Protein AF-A6WAS4-F1 (afdb_monomer_lite)

Radius of gyration: 28.94 Å; chains: 1; bounding box: 46×86×46 Å

Sequence (163 aa):
MPSSDHDAAALLDRARTALEAAGGGDLPPRPWQHRGRPLSDTELVRLAAWVARDADSTDPHLLRSGLHLLDAARAELDQVEAALLFAARAAGMTWPQVAVALGLGSAQAAQQRLNRILTRLDGPGDGDRDEDTDGRASNSAGAGNSDGEARRSSKSRHLETGG

Organism: Kineococcus radiotolerans (strain ATCC BAA-149 / DSM 14245 / SRS30216) (NCBI:txid266940)

pLDDT: mean 78.35, std 20.13, range [36.66, 97.88]

Secondary structure (DSSP, 8-state):
---HHHHHHHHHHHHHHHHHHTTGGGSPPPTTSPTTPPPPHHHHHHHHHHHTTSTTT--HHHHHHHHHTHHHHHHHHHHHHHHHHHHHHHTT--HHHHHHHTT-S-HHHHHHHHHHHHHHHHTT-SSS--S--------------------------------

Foldseek 3Di:
DPPPVVVLVVLLVVLLVVLCVVCQVVDDDDPPDDPPDGDQLLVSLVSLVVQCVPVVPDDVSNVVSSVSSPLVNVLVVLVVVLVVVVVCVVVVNQLQNQCVVVVHPDSVVSVVSNVVSVVSNVPPPPDPPDDDDDPDDDDDDDDDDDDDDDDDDDDDDDDDDDD

Structure (mmCIF, N/CA/C/O backbone):
data_AF-A6WAS4-F1
#
_entry.id   AF-A6WAS4-F1
#
loop_
_atom_site.group_PDB
_atom_site.id
_atom_site.type_symbol
_atom_site.label_atom_id
_atom_site.label_alt_id
_atom_site.label_comp_id
_atom_site.label_asym_id
_atom_site.label_entity_id
_atom_site.label_seq_id
_atom_site.pdbx_PDB_ins_code
_atom_site.Cartn_x
_atom_site.Cartn_y
_atom_site.Cartn_z
_atom_site.occupancy
_atom_site.B_iso_or_equiv
_atom_site.auth_seq_id
_atom_site.auth_comp_id
_atom_site.auth_asym_id
_atom_site.auth_atom_id
_atom_site.pdbx_PDB_model_num
ATOM 1 N N . MET A 1 1 ? 5.607 24.534 -20.881 1.00 46.06 1 MET A N 1
ATOM 2 C CA . MET A 1 1 ? 6.387 23.662 -19.984 1.00 46.06 1 MET A CA 1
ATOM 3 C C . MET A 1 1 ? 5.451 22.551 -19.550 1.00 46.06 1 MET A C 1
ATOM 5 O O . MET A 1 1 ? 4.421 22.905 -18.986 1.00 46.06 1 MET A O 1
ATOM 9 N N . PRO A 1 2 ? 5.685 21.273 -19.900 1.00 50.38 2 PRO A N 1
ATOM 10 C CA . PRO A 1 2 ? 4.919 20.191 -19.286 1.00 50.38 2 PRO A CA 1
ATOM 11 C C . PRO A 1 2 ? 5.073 20.294 -17.761 1.00 50.38 2 PRO A C 1
ATOM 13 O O . PRO A 1 2 ? 6.150 20.621 -17.266 1.00 50.38 2 PRO A O 1
ATOM 16 N N . SER A 1 3 ? 3.961 20.145 -17.039 1.00 66.94 3 SER A N 1
ATOM 17 C CA . SER A 1 3 ? 3.945 20.160 -15.572 1.00 66.94 3 SER A CA 1
ATOM 18 C C . SER A 1 3 ? 4.830 19.026 -15.042 1.00 66.94 3 SER A C 1
ATOM 20 O O . SER A 1 3 ? 4.856 17.952 -15.646 1.00 66.94 3 SER A O 1
ATOM 22 N N . SER A 1 4 ? 5.500 19.243 -13.903 1.00 73.25 4 SER A N 1
ATOM 23 C CA . SER A 1 4 ? 6.290 18.230 -13.178 1.00 73.25 4 SER A CA 1
ATOM 24 C C . SER A 1 4 ? 5.558 16.885 -13.045 1.00 73.25 4 SER A C 1
ATOM 26 O O . SER A 1 4 ? 6.192 15.831 -13.054 1.00 73.25 4 SER A O 1
ATOM 28 N N . ASP A 1 5 ? 4.225 16.905 -12.983 1.00 74.50 5 ASP A N 1
ATOM 29 C CA . ASP A 1 5 ? 3.396 15.702 -12.876 1.00 74.50 5 ASP A CA 1
ATOM 30 C C . ASP A 1 5 ? 3.389 14.850 -14.150 1.00 74.50 5 ASP A C 1
ATOM 32 O O . ASP A 1 5 ? 3.375 13.623 -14.073 1.00 74.50 5 ASP A O 1
ATOM 36 N N . HIS A 1 6 ? 3.426 15.472 -15.334 1.00 77.50 6 HIS A N 1
ATOM 37 C CA . HIS A 1 6 ? 3.452 14.738 -16.604 1.00 77.50 6 HIS A CA 1
ATOM 38 C C . HIS A 1 6 ? 4.795 14.029 -16.795 1.00 77.50 6 HIS A C 1
ATOM 40 O O . HIS A 1 6 ? 4.835 12.887 -17.254 1.00 77.50 6 HIS A O 1
ATOM 46 N N . ASP A 1 7 ? 5.888 14.681 -16.392 1.00 81.31 7 ASP A N 1
ATOM 47 C CA . ASP A 1 7 ? 7.225 14.090 -16.432 1.00 81.31 7 ASP A CA 1
ATOM 48 C C . ASP A 1 7 ? 7.349 12.932 -15.427 1.00 81.31 7 ASP A C 1
ATOM 50 O O . ASP A 1 7 ? 7.929 11.889 -15.751 1.00 81.31 7 ASP A O 1
ATOM 54 N N . ALA A 1 8 ? 6.748 13.071 -14.239 1.00 78.38 8 ALA A N 1
ATOM 55 C CA . ALA A 1 8 ? 6.660 12.002 -13.247 1.00 78.38 8 ALA A CA 1
ATOM 56 C C . ALA A 1 8 ? 5.823 10.813 -13.752 1.00 78.38 8 ALA A C 1
ATOM 58 O O . ALA A 1 8 ? 6.270 9.669 -13.670 1.00 78.38 8 ALA A O 1
ATOM 59 N N . ALA A 1 9 ? 4.654 11.065 -14.344 1.00 82.81 9 ALA A N 1
ATOM 60 C CA . ALA A 1 9 ? 3.814 10.021 -14.928 1.00 82.81 9 ALA A CA 1
ATOM 61 C C . ALA A 1 9 ? 4.543 9.262 -16.052 1.00 82.81 9 ALA A C 1
ATOM 63 O O . ALA A 1 9 ? 4.588 8.032 -16.050 1.00 82.81 9 ALA A O 1
ATOM 64 N N . ALA A 1 10 ? 5.213 9.982 -16.956 1.00 87.06 10 ALA A N 1
ATOM 65 C CA . ALA A 1 10 ? 5.985 9.382 -18.043 1.00 87.06 10 ALA A CA 1
ATOM 66 C C . ALA A 1 10 ? 7.204 8.578 -17.549 1.00 87.06 10 ALA A C 1
ATOM 68 O O . ALA A 1 10 ? 7.658 7.639 -18.211 1.00 87.06 10 ALA A O 1
ATOM 69 N N . LEU A 1 11 ? 7.787 8.942 -16.404 1.00 89.44 11 LEU A N 1
ATOM 70 C CA . LEU A 1 11 ? 8.830 8.144 -15.759 1.00 89.44 11 LEU A CA 1
ATOM 71 C C . LEU A 1 11 ? 8.271 6.813 -15.242 1.00 89.44 11 LEU A C 1
ATOM 73 O O . LEU A 1 11 ? 8.875 5.770 -15.499 1.00 89.44 11 LEU A O 1
ATOM 77 N N . LEU A 1 12 ? 7.125 6.845 -14.559 1.00 90.44 12 LEU A N 1
ATOM 78 C CA . LEU A 1 12 ? 6.476 5.647 -14.022 1.00 90.44 12 LEU A CA 1
ATOM 79 C C . LEU A 1 12 ? 6.053 4.687 -15.137 1.00 90.44 12 LEU A C 1
ATOM 81 O O . LEU A 1 12 ? 6.334 3.495 -15.047 1.00 90.44 12 LEU A O 1
ATOM 85 N N . ASP A 1 13 ? 5.471 5.189 -16.226 1.00 91.81 13 ASP A N 1
ATOM 86 C CA . ASP A 1 13 ? 5.059 4.344 -17.356 1.00 91.81 13 ASP A CA 1
ATOM 87 C C . ASP A 1 13 ? 6.242 3.638 -18.029 1.00 91.81 13 ASP A C 1
ATOM 89 O O . ASP A 1 13 ? 6.167 2.452 -18.367 1.00 91.81 13 ASP A O 1
ATOM 93 N N . ARG A 1 14 ? 7.380 4.331 -18.162 1.00 92.69 14 ARG A N 1
ATOM 94 C CA . ARG A 1 14 ? 8.621 3.711 -18.649 1.00 92.69 14 ARG A CA 1
ATOM 95 C C . ARG A 1 14 ? 9.131 2.636 -17.692 1.00 92.69 14 ARG A C 1
ATOM 97 O O . ARG A 1 14 ? 9.543 1.574 -18.151 1.00 92.69 14 ARG A O 1
ATOM 104 N N . ALA A 1 15 ? 9.075 2.886 -16.385 1.00 88.75 15 ALA A N 1
ATOM 105 C CA . ALA A 1 15 ? 9.482 1.910 -15.379 1.00 88.75 15 ALA A CA 1
ATOM 106 C C . ALA A 1 15 ? 8.591 0.653 -15.395 1.00 88.75 15 ALA A C 1
ATOM 108 O O . ALA A 1 15 ? 9.116 -0.460 -15.326 1.00 88.75 15 ALA A O 1
ATOM 109 N N . ARG A 1 16 ? 7.268 0.813 -15.558 1.00 92.75 16 ARG A N 1
ATOM 110 C CA . ARG A 1 16 ? 6.328 -0.310 -15.722 1.00 92.75 16 ARG A CA 1
ATOM 111 C C . ARG A 1 16 ? 6.670 -1.144 -16.945 1.00 92.75 16 ARG A C 1
ATOM 113 O O . ARG A 1 16 ? 6.899 -2.343 -16.821 1.00 92.75 16 ARG A O 1
ATOM 120 N N . THR A 1 17 ? 6.811 -0.482 -18.093 1.00 92.75 17 THR A N 1
ATOM 121 C CA . THR A 1 17 ? 7.139 -1.131 -19.370 1.00 92.75 17 THR A CA 1
ATOM 122 C C . THR A 1 17 ? 8.425 -1.961 -19.270 1.00 92.75 17 THR A C 1
ATOM 124 O O . THR A 1 17 ? 8.472 -3.095 -19.744 1.00 92.75 17 THR A O 1
ATOM 127 N N . ALA A 1 18 ? 9.467 -1.427 -18.621 1.00 91.31 18 ALA A N 1
ATOM 128 C CA . ALA A 1 18 ? 10.738 -2.130 -18.452 1.00 91.31 18 ALA A CA 1
ATOM 129 C C . ALA A 1 18 ? 10.600 -3.414 -17.613 1.00 91.31 18 ALA A C 1
ATOM 131 O O . ALA A 1 18 ? 11.170 -4.447 -17.963 1.00 91.31 18 ALA A O 1
ATOM 132 N N . LEU A 1 19 ? 9.833 -3.371 -16.520 1.00 90.88 19 LEU A N 1
ATOM 133 C CA . LEU A 1 19 ? 9.652 -4.524 -15.632 1.00 90.88 19 LEU A CA 1
ATOM 134 C C . LEU A 1 19 ? 8.671 -5.560 -16.197 1.00 90.88 19 LEU A C 1
ATOM 136 O O . LEU A 1 19 ? 8.865 -6.757 -15.992 1.00 90.88 19 LEU A O 1
ATOM 140 N N . GLU A 1 20 ? 7.668 -5.135 -16.962 1.00 88.19 20 GLU A N 1
ATOM 141 C CA . GLU A 1 20 ? 6.810 -6.052 -17.718 1.00 88.19 20 GLU A CA 1
ATOM 142 C C . GLU A 1 20 ? 7.614 -6.846 -18.752 1.00 88.19 20 GLU A C 1
ATOM 144 O O . GLU A 1 20 ? 7.474 -8.069 -18.823 1.00 88.19 20 GLU A O 1
ATOM 149 N N . ALA A 1 21 ? 8.517 -6.178 -19.481 1.00 87.62 21 ALA A N 1
ATOM 150 C CA . ALA A 1 21 ? 9.418 -6.814 -20.442 1.00 87.62 21 ALA A CA 1
ATOM 151 C C . ALA A 1 21 ? 10.441 -7.765 -19.789 1.00 87.62 21 ALA A C 1
ATOM 153 O O . ALA A 1 21 ? 10.899 -8.706 -20.432 1.00 87.62 21 ALA A O 1
ATOM 154 N N . ALA A 1 22 ? 10.774 -7.564 -18.510 1.00 86.06 22 ALA A N 1
ATOM 155 C CA . ALA A 1 22 ? 11.709 -8.402 -17.752 1.00 86.06 22 ALA A CA 1
ATOM 156 C C . ALA A 1 22 ? 11.091 -9.708 -17.202 1.00 86.06 22 ALA A C 1
ATOM 158 O O . ALA A 1 22 ? 11.667 -10.337 -16.314 1.00 86.06 22 ALA A O 1
ATOM 159 N N . GLY A 1 23 ? 9.918 -10.112 -17.700 1.00 82.19 23 GLY A N 1
ATOM 160 C CA . GLY A 1 23 ? 9.208 -11.324 -17.272 1.00 82.19 23 GLY A CA 1
ATOM 161 C C . GLY A 1 23 ? 7.988 -11.060 -16.388 1.00 82.19 23 GLY A C 1
ATOM 162 O O . GLY A 1 23 ? 7.346 -12.005 -15.931 1.00 82.19 23 GLY A O 1
ATOM 163 N N . GLY A 1 24 ? 7.621 -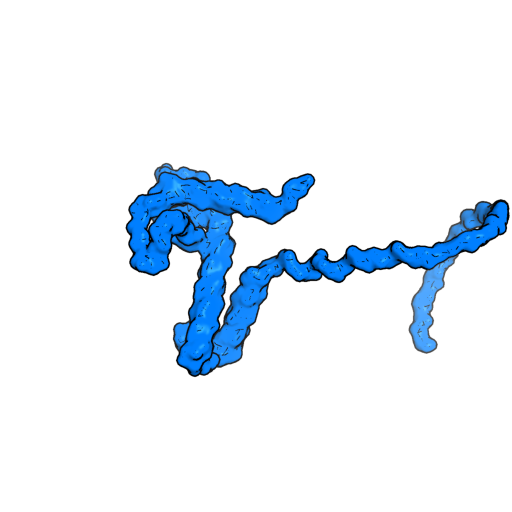9.793 -16.164 1.00 77.50 24 GLY A N 1
ATOM 164 C CA . GLY A 1 24 ? 6.350 -9.450 -15.528 1.00 77.50 24 GLY A CA 1
ATOM 165 C C . GLY A 1 24 ? 5.147 -9.916 -16.358 1.00 77.50 24 GLY A C 1
ATOM 166 O O . GLY A 1 24 ? 4.196 -10.476 -15.815 1.00 77.50 24 GLY A O 1
ATOM 167 N N . GLY A 1 25 ? 5.220 -9.785 -17.685 1.00 74.44 25 GLY A N 1
ATOM 168 C CA . GLY A 1 25 ? 4.163 -10.254 -18.589 1.00 74.44 25 GLY A CA 1
ATOM 169 C C . GLY A 1 25 ? 3.894 -11.765 -18.536 1.00 74.44 25 GLY A C 1
ATOM 170 O O . GLY A 1 25 ? 2.796 -12.196 -18.886 1.00 74.44 25 GLY A O 1
ATOM 171 N N . ASP A 1 26 ? 4.855 -12.557 -18.053 1.00 78.38 26 ASP A N 1
ATOM 172 C CA . ASP A 1 26 ? 4.781 -14.023 -18.020 1.00 78.38 26 ASP A CA 1
ATOM 173 C C . ASP A 1 26 ? 4.237 -14.580 -16.689 1.00 78.38 26 ASP A C 1
ATOM 175 O O . ASP A 1 26 ? 4.065 -15.795 -16.538 1.00 78.38 26 ASP A O 1
ATOM 179 N N . LEU A 1 27 ? 3.953 -13.722 -15.699 1.00 76.38 27 LEU A N 1
ATOM 180 C CA . LEU A 1 27 ? 3.406 -14.168 -14.416 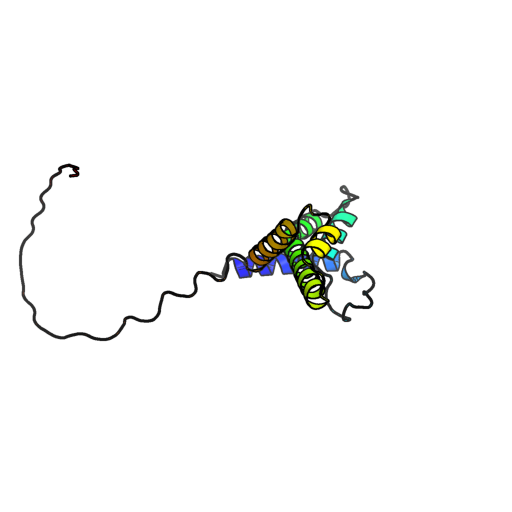1.00 76.38 27 LEU A CA 1
ATOM 181 C C . LEU A 1 27 ? 1.948 -14.652 -14.561 1.00 76.38 27 LEU A C 1
ATOM 183 O O . LEU A 1 27 ? 1.135 -14.011 -15.230 1.00 76.38 27 LEU A O 1
ATOM 187 N N . PRO A 1 28 ? 1.564 -15.764 -13.899 1.00 72.88 28 PRO A N 1
ATOM 188 C CA . PRO A 1 28 ? 0.221 -16.316 -14.031 1.00 72.88 28 PRO A CA 1
ATOM 189 C C . PRO A 1 28 ? -0.838 -15.356 -13.457 1.00 72.88 28 PRO A C 1
ATOM 191 O O . PRO A 1 28 ? -0.659 -14.850 -12.340 1.00 72.88 28 PRO A O 1
ATOM 194 N N . PRO A 1 29 ? -1.973 -15.153 -14.156 1.00 67.69 29 PRO A N 1
ATOM 195 C CA . PRO A 1 29 ? -3.019 -14.238 -13.711 1.00 67.69 29 PRO A CA 1
ATOM 196 C C . PRO A 1 29 ? -3.680 -14.735 -12.423 1.00 67.69 29 PRO A C 1
ATOM 198 O O . PRO A 1 29 ? -3.910 -15.935 -12.236 1.00 67.69 29 PRO A O 1
ATOM 201 N N . ARG A 1 30 ? -4.028 -13.809 -11.525 1.00 71.62 30 ARG A N 1
ATOM 202 C CA . ARG A 1 30 ? -4.792 -14.140 -10.310 1.00 71.62 30 ARG A CA 1
ATOM 203 C C . ARG A 1 30 ? -6.263 -14.407 -10.647 1.00 71.62 30 ARG A C 1
ATOM 205 O O . ARG A 1 30 ? -6.794 -13.789 -11.567 1.00 71.62 30 ARG A O 1
ATOM 212 N N . PRO A 1 31 ? -6.974 -15.240 -9.866 1.00 72.12 31 PRO A N 1
ATOM 213 C CA . PRO A 1 31 ? -8.383 -15.539 -10.133 1.00 72.12 31 PRO A CA 1
ATOM 214 C C . PRO A 1 31 ? -9.315 -14.321 -9.991 1.00 72.12 31 PRO A C 1
ATOM 216 O O . PRO A 1 31 ? -10.399 -14.322 -10.564 1.00 72.12 31 PRO A O 1
ATOM 219 N N . TRP A 1 32 ? -8.897 -13.274 -9.271 1.00 71.75 32 TRP A N 1
ATOM 220 C CA . TRP A 1 32 ? -9.608 -11.990 -9.157 1.00 71.75 32 TRP A CA 1
ATOM 221 C C . TRP A 1 32 ? -9.045 -10.885 -10.069 1.00 71.75 32 TRP A C 1
ATOM 223 O O . TRP A 1 32 ? -9.537 -9.760 -10.041 1.00 71.75 32 TRP A O 1
ATOM 233 N N . GLN A 1 33 ? -8.001 -11.164 -10.856 1.00 73.25 33 GLN A N 1
ATOM 234 C CA . GLN A 1 33 ? -7.414 -10.194 -11.778 1.00 73.25 33 GLN A CA 1
ATOM 235 C C . GLN A 1 33 ? -8.133 -10.277 -13.122 1.00 73.25 33 GLN A C 1
ATOM 237 O O . GLN A 1 33 ? -8.199 -11.334 -13.752 1.00 73.25 33 GLN A O 1
ATOM 242 N N . HIS A 1 34 ? -8.675 -9.150 -13.578 1.00 65.94 34 HIS A N 1
ATOM 243 C CA . HIS A 1 34 ? -9.247 -9.067 -14.915 1.00 65.94 34 HIS A CA 1
ATOM 244 C C . HIS A 1 34 ? -8.168 -9.385 -15.957 1.00 65.94 34 HIS A C 1
ATOM 246 O O . HIS A 1 34 ? -7.073 -8.817 -15.921 1.00 65.94 34 HIS A O 1
ATOM 252 N N . ARG A 1 35 ? -8.471 -10.303 -16.885 1.00 67.38 35 ARG A N 1
ATOM 253 C CA . ARG A 1 35 ? -7.560 -10.640 -17.987 1.00 67.38 35 ARG A CA 1
ATOM 254 C C . ARG A 1 35 ? -7.175 -9.373 -18.751 1.00 67.38 35 ARG A C 1
ATOM 256 O O . ARG A 1 35 ? -8.046 -8.581 -19.096 1.00 67.38 35 ARG A O 1
ATOM 263 N N . GLY A 1 36 ? -5.882 -9.218 -19.025 1.00 71.31 36 GLY A N 1
ATOM 264 C CA . GLY A 1 36 ? -5.339 -8.072 -19.755 1.00 71.31 36 GLY A CA 1
ATOM 265 C C . GLY A 1 36 ? -5.045 -6.839 -18.898 1.00 71.31 36 GLY A C 1
ATOM 266 O O . GLY A 1 36 ? -4.574 -5.847 -19.443 1.00 71.31 36 GLY A O 1
ATOM 267 N N . ARG A 1 37 ? -5.286 -6.872 -17.577 1.00 75.25 37 ARG A N 1
ATOM 268 C CA . ARG A 1 37 ? -4.800 -5.810 -16.687 1.00 75.25 37 ARG A CA 1
ATOM 269 C C . ARG A 1 37 ? -3.286 -5.979 -16.472 1.00 75.25 37 ARG A C 1
ATOM 271 O O . ARG A 1 37 ? -2.894 -7.098 -16.121 1.00 75.25 37 ARG A O 1
ATOM 278 N N . PRO A 1 38 ? -2.473 -4.917 -16.639 1.00 75.12 38 PRO A N 1
ATOM 279 C CA . PRO A 1 38 ? -1.046 -4.960 -16.324 1.00 75.12 38 PRO A CA 1
ATOM 280 C C . PRO A 1 38 ? -0.812 -5.368 -14.864 1.00 75.12 38 PRO A C 1
ATOM 282 O O . PRO A 1 38 ? -1.729 -5.302 -14.031 1.00 75.12 38 PRO A O 1
ATOM 285 N N . LEU A 1 39 ? 0.405 -5.826 -14.563 1.00 82.06 39 LEU A N 1
ATOM 286 C CA . LEU A 1 39 ? 0.795 -6.142 -13.189 1.00 82.06 39 LEU A CA 1
ATOM 287 C C . LEU A 1 39 ? 0.710 -4.897 -12.304 1.00 82.06 39 LEU A C 1
ATOM 289 O O . LEU A 1 39 ? 0.900 -3.775 -12.767 1.00 82.06 39 LEU A O 1
ATOM 293 N N . SER A 1 40 ? 0.440 -5.106 -11.017 1.00 89.38 40 SER A N 1
ATOM 294 C CA . SER A 1 40 ? 0.466 -4.012 -10.043 1.00 89.38 40 SER A CA 1
ATOM 295 C C . SER A 1 40 ? 1.905 -3.532 -9.810 1.00 89.38 40 SER A C 1
ATOM 297 O O . SER A 1 40 ? 2.849 -4.328 -9.881 1.00 89.38 40 SER A O 1
ATOM 299 N N . ASP A 1 41 ? 2.084 -2.256 -9.464 1.00 92.69 41 ASP A N 1
ATOM 300 C CA . ASP A 1 41 ? 3.401 -1.683 -9.157 1.00 92.69 41 ASP A CA 1
ATOM 301 C C . ASP A 1 41 ? 4.080 -2.456 -8.009 1.00 92.69 41 ASP A C 1
ATOM 303 O O . ASP A 1 41 ? 5.285 -2.717 -8.036 1.00 92.69 41 ASP A O 1
ATOM 307 N N . THR A 1 42 ? 3.298 -2.938 -7.038 1.00 93.69 42 THR A N 1
ATOM 308 C CA . THR A 1 42 ? 3.781 -3.833 -5.971 1.00 93.69 42 THR A CA 1
ATOM 309 C C . THR A 1 42 ? 4.383 -5.141 -6.503 1.00 93.69 42 THR A C 1
ATOM 311 O O . THR A 1 42 ? 5.382 -5.631 -5.968 1.00 93.69 42 THR A O 1
ATOM 314 N N . GLU A 1 43 ? 3.788 -5.748 -7.530 1.00 91.25 43 GLU A N 1
ATOM 315 C CA . GLU A 1 43 ? 4.303 -6.981 -8.139 1.00 91.25 43 GLU A CA 1
ATOM 316 C C . GLU A 1 43 ? 5.568 -6.713 -8.956 1.00 91.25 43 GLU A C 1
ATOM 318 O O . GLU A 1 43 ? 6.539 -7.462 -8.833 1.00 91.25 43 GLU A O 1
ATOM 323 N N . LEU A 1 44 ? 5.597 -5.610 -9.705 1.00 93.38 44 LEU A N 1
ATOM 324 C CA . LEU A 1 44 ? 6.762 -5.187 -10.481 1.00 93.38 44 LEU A CA 1
ATOM 325 C C . LEU A 1 44 ? 7.970 -4.876 -9.580 1.00 93.38 44 LEU A C 1
ATOM 327 O O . LEU A 1 44 ? 9.086 -5.299 -9.877 1.00 93.38 44 LEU A O 1
ATOM 331 N N . VAL A 1 45 ? 7.762 -4.235 -8.424 1.00 95.56 45 VAL A N 1
ATOM 332 C CA . VAL A 1 45 ? 8.825 -4.016 -7.424 1.00 95.56 45 VAL A CA 1
ATOM 333 C C . VAL A 1 45 ? 9.350 -5.340 -6.854 1.00 95.56 45 VAL A C 1
ATOM 335 O O . VAL A 1 45 ? 10.561 -5.505 -6.686 1.00 95.56 45 VAL A O 1
ATOM 338 N N . ARG A 1 46 ? 8.473 -6.313 -6.568 1.00 93.62 46 ARG A N 1
ATOM 339 C CA . ARG A 1 46 ? 8.901 -7.645 -6.095 1.00 93.62 46 ARG A CA 1
ATOM 340 C C . ARG A 1 46 ? 9.685 -8.401 -7.163 1.00 93.62 46 ARG A C 1
ATOM 342 O O . ARG A 1 46 ? 10.663 -9.063 -6.820 1.00 93.62 46 ARG A O 1
ATOM 349 N N . LEU A 1 47 ? 9.283 -8.288 -8.428 1.00 91.88 47 LEU A N 1
ATOM 350 C CA . LEU A 1 47 ? 10.030 -8.833 -9.559 1.00 91.88 47 LEU A CA 1
ATOM 351 C C . LEU A 1 47 ? 11.420 -8.195 -9.644 1.00 91.88 47 LEU A C 1
ATOM 353 O O . LEU A 1 47 ? 12.408 -8.923 -9.677 1.00 91.88 47 LEU A O 1
ATOM 357 N N . ALA A 1 48 ? 11.510 -6.862 -9.589 1.00 92.81 48 ALA A N 1
ATOM 358 C CA . ALA A 1 48 ? 12.785 -6.146 -9.608 1.00 92.81 48 ALA A CA 1
ATOM 359 C C . ALA A 1 48 ? 13.728 -6.638 -8.495 1.00 92.81 48 ALA A C 1
ATOM 361 O O . ALA A 1 48 ? 14.887 -6.951 -8.756 1.00 92.81 48 ALA A O 1
ATOM 362 N N . ALA A 1 49 ? 13.218 -6.786 -7.267 1.00 93.69 49 ALA A N 1
ATOM 363 C CA . ALA A 1 49 ? 13.986 -7.307 -6.137 1.00 93.69 49 ALA A CA 1
ATOM 364 C C . ALA A 1 49 ? 14.402 -8.780 -6.309 1.00 93.69 49 ALA A C 1
ATOM 366 O O . ALA A 1 49 ? 15.466 -9.181 -5.845 1.00 93.69 49 ALA A O 1
ATOM 367 N N . TRP A 1 50 ? 13.569 -9.597 -6.957 1.00 92.25 50 TRP A N 1
ATOM 368 C CA . TRP A 1 50 ? 13.856 -11.006 -7.228 1.00 92.25 50 TRP A CA 1
ATOM 369 C C . TRP A 1 50 ? 14.939 -11.183 -8.298 1.00 92.25 50 TRP A C 1
ATOM 371 O O . TRP A 1 50 ? 15.829 -12.016 -8.103 1.00 92.25 50 TRP A O 1
ATOM 381 N N . VAL A 1 51 ? 14.884 -10.393 -9.379 1.00 88.88 51 VAL A N 1
ATOM 382 C CA . VAL A 1 51 ? 15.909 -10.365 -10.440 1.00 88.88 51 VAL A CA 1
ATOM 383 C C . VAL A 1 51 ? 17.242 -9.893 -9.858 1.00 88.88 51 VAL A C 1
ATOM 385 O O . VAL A 1 51 ? 18.255 -10.558 -10.038 1.00 88.88 51 VAL A O 1
ATOM 388 N N . ALA A 1 52 ? 17.211 -8.835 -9.042 1.00 89.81 52 ALA A N 1
ATOM 389 C CA . ALA A 1 52 ? 18.377 -8.228 -8.396 1.00 89.81 52 ALA A CA 1
ATOM 390 C C . ALA A 1 52 ? 19.181 -9.137 -7.449 1.00 89.81 52 ALA A C 1
ATOM 392 O O . ALA A 1 52 ? 20.213 -8.714 -6.928 1.00 89.81 52 ALA A O 1
ATOM 393 N N . ARG A 1 53 ? 18.720 -10.364 -7.174 1.00 88.88 53 ARG A N 1
ATOM 394 C CA . ARG A 1 53 ? 19.439 -11.316 -6.309 1.00 88.88 53 ARG A CA 1
ATOM 395 C C . ARG A 1 53 ? 20.740 -11.808 -6.933 1.00 88.88 53 ARG A C 1
ATOM 397 O O . ARG A 1 53 ? 21.632 -12.204 -6.190 1.00 88.88 53 ARG A O 1
ATOM 404 N N . ASP A 1 54 ? 20.838 -11.771 -8.259 1.00 88.00 54 ASP A N 1
ATOM 405 C CA . ASP A 1 54 ? 22.086 -11.978 -8.986 1.00 88.00 54 ASP A CA 1
ATOM 406 C C . ASP A 1 54 ? 22.615 -10.624 -9.479 1.00 88.00 54 ASP A C 1
ATOM 408 O O . ASP A 1 54 ? 22.350 -10.179 -10.598 1.00 88.00 54 ASP A O 1
ATOM 412 N N . ALA A 1 55 ? 23.298 -9.911 -8.581 1.00 77.88 55 ALA A N 1
ATOM 413 C CA . ALA A 1 55 ? 23.723 -8.533 -8.815 1.00 77.88 55 ALA A CA 1
ATOM 414 C C . ALA A 1 55 ? 24.714 -8.398 -9.984 1.00 77.88 55 ALA A C 1
ATOM 416 O O . ALA A 1 55 ? 24.731 -7.356 -10.637 1.00 77.88 55 ALA A O 1
ATOM 417 N N . ASP A 1 56 ? 25.491 -9.445 -10.271 1.00 83.44 56 ASP A N 1
ATOM 418 C CA . ASP A 1 56 ? 26.505 -9.435 -11.329 1.00 83.44 56 ASP A CA 1
ATOM 419 C C . ASP A 1 56 ? 25.885 -9.537 -12.735 1.00 83.44 56 ASP A C 1
ATOM 421 O O . ASP A 1 56 ? 26.494 -9.097 -13.712 1.00 83.44 56 ASP A O 1
ATOM 425 N N . SER A 1 57 ? 24.667 -10.081 -12.848 1.00 82.00 57 SER A N 1
ATOM 426 C CA . SER A 1 57 ? 23.940 -10.229 -14.118 1.00 82.00 57 SER A CA 1
ATOM 427 C C . SER A 1 57 ? 22.759 -9.263 -14.279 1.00 82.00 57 SER A C 1
ATOM 429 O O . SER A 1 57 ? 22.182 -9.165 -15.365 1.00 82.00 57 SER A O 1
ATOM 431 N N . THR A 1 58 ? 22.399 -8.524 -13.226 1.00 88.62 58 THR A N 1
ATOM 432 C CA . THR A 1 58 ? 21.235 -7.630 -13.232 1.00 88.62 58 THR A CA 1
ATOM 433 C C . THR A 1 58 ? 21.519 -6.322 -13.971 1.00 88.62 58 THR A C 1
ATOM 435 O O . THR A 1 58 ? 22.418 -5.566 -13.610 1.00 88.62 58 THR A O 1
ATOM 438 N N . ASP A 1 59 ? 20.674 -5.989 -14.948 1.00 90.19 59 ASP A N 1
ATOM 439 C CA . ASP A 1 59 ? 20.691 -4.686 -15.618 1.00 90.19 59 ASP A CA 1
ATOM 440 C C . ASP A 1 59 ? 20.381 -3.535 -14.624 1.00 90.19 59 ASP A C 1
ATOM 442 O O . ASP A 1 59 ? 19.291 -3.502 -14.031 1.00 90.19 59 ASP A O 1
ATOM 446 N N . PRO A 1 60 ? 21.277 -2.536 -14.463 1.00 92.25 60 PRO A N 1
ATOM 447 C CA . PRO A 1 60 ? 21.030 -1.355 -13.633 1.00 92.25 60 PRO A CA 1
ATOM 448 C C . PRO A 1 60 ? 19.753 -0.574 -13.984 1.00 92.25 60 PRO A C 1
ATOM 450 O O . PRO A 1 60 ? 19.207 0.129 -13.127 1.00 92.25 60 PRO A O 1
ATOM 453 N N . HIS A 1 61 ? 19.259 -0.668 -15.223 1.00 91.56 61 HIS A N 1
ATOM 454 C CA . HIS A 1 61 ? 17.999 -0.048 -15.624 1.00 91.56 61 HIS A CA 1
ATOM 455 C C . HIS A 1 61 ? 16.786 -0.675 -14.916 1.00 91.56 61 HIS A C 1
ATOM 457 O O . HIS A 1 61 ? 15.878 0.056 -14.506 1.00 91.56 61 HIS A O 1
ATOM 463 N N . LEU A 1 62 ? 16.791 -1.993 -14.688 1.00 90.19 62 LEU A N 1
ATOM 464 C CA . LEU A 1 62 ? 15.726 -2.691 -13.958 1.00 90.19 62 LEU A CA 1
ATOM 465 C C . LEU A 1 62 ? 15.721 -2.310 -12.478 1.00 90.19 62 LEU A C 1
ATOM 467 O O . LEU A 1 62 ? 14.660 -2.044 -11.913 1.00 90.19 62 LEU A O 1
ATOM 471 N N . LEU A 1 63 ? 16.906 -2.193 -11.872 1.00 92.56 63 LEU A N 1
ATOM 472 C CA . LEU A 1 63 ? 17.051 -1.708 -10.497 1.00 92.56 63 LEU A CA 1
ATOM 473 C C . LEU A 1 63 ? 16.479 -0.300 -10.343 1.00 92.56 63 LEU A C 1
ATOM 475 O O . LEU A 1 63 ? 15.674 -0.045 -9.448 1.00 92.56 63 LEU A O 1
ATOM 479 N N . ARG A 1 64 ? 16.853 0.614 -11.243 1.00 95.38 64 ARG A N 1
ATOM 480 C CA . ARG A 1 64 ? 16.352 1.992 -11.215 1.00 95.38 64 ARG A CA 1
ATOM 481 C C . ARG A 1 64 ? 14.839 2.052 -11.429 1.00 95.38 64 ARG A C 1
ATOM 483 O O . ARG A 1 64 ? 14.167 2.806 -10.734 1.00 95.38 64 ARG A O 1
ATOM 490 N N . SER A 1 65 ? 14.306 1.235 -12.337 1.00 95.06 65 SER A N 1
ATOM 491 C CA . SER A 1 65 ? 12.862 1.129 -12.580 1.00 95.06 65 SER A CA 1
ATOM 492 C C . SER A 1 65 ? 12.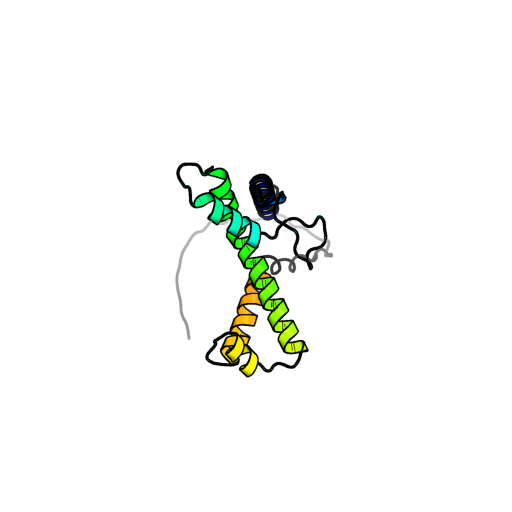117 0.648 -11.334 1.00 95.06 65 SER A C 1
ATOM 494 O O . SER A 1 65 ? 11.143 1.274 -10.926 1.00 95.06 65 SER A O 1
ATOM 496 N N . GLY A 1 66 ? 12.625 -0.390 -10.661 1.00 94.94 66 GLY A N 1
ATOM 497 C CA . GLY A 1 66 ? 12.066 -0.865 -9.394 1.00 94.94 66 GLY A CA 1
ATOM 498 C C . GLY A 1 66 ? 12.082 0.208 -8.302 1.00 94.94 66 GLY A C 1
A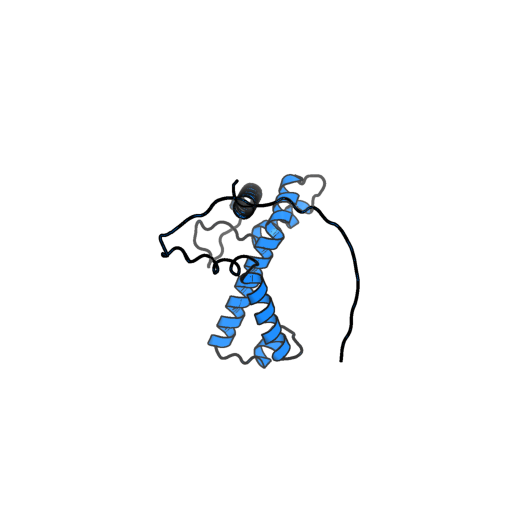TOM 499 O O . GLY A 1 66 ? 11.087 0.390 -7.607 1.00 94.94 66 GLY A O 1
ATOM 500 N N . LEU A 1 67 ? 13.175 0.969 -8.185 1.00 95.81 67 LEU A N 1
ATOM 501 C CA . LEU A 1 67 ? 13.268 2.080 -7.233 1.00 95.81 67 LEU A CA 1
ATOM 502 C C . LEU A 1 67 ? 12.271 3.205 -7.547 1.00 95.81 67 LEU A C 1
ATOM 504 O O . LEU A 1 67 ? 11.662 3.736 -6.623 1.00 95.81 67 LEU A O 1
ATOM 508 N N . HIS A 1 68 ? 12.067 3.545 -8.824 1.00 95.62 68 HIS A N 1
ATOM 509 C CA . HIS A 1 68 ? 11.081 4.553 -9.229 1.00 95.62 68 HIS A CA 1
ATOM 510 C C . HIS A 1 68 ? 9.640 4.140 -8.909 1.00 95.62 68 HIS A C 1
ATOM 512 O O . HIS A 1 68 ? 8.830 4.999 -8.567 1.00 95.62 68 HIS A O 1
ATOM 518 N N . LEU A 1 69 ? 9.320 2.845 -8.966 1.00 96.06 69 LEU A N 1
ATOM 519 C CA . LEU A 1 69 ? 7.979 2.347 -8.651 1.00 96.06 69 LEU A CA 1
ATOM 520 C C . LEU A 1 69 ? 7.699 2.200 -7.149 1.00 96.06 69 LEU A C 1
ATOM 522 O O . LEU A 1 69 ? 6.562 1.912 -6.788 1.00 96.06 69 LEU A O 1
ATOM 526 N N . LEU A 1 70 ? 8.675 2.403 -6.254 1.00 95.38 70 LEU A N 1
ATOM 527 C CA . LEU A 1 70 ? 8.464 2.188 -4.815 1.00 95.38 70 LEU A CA 1
ATOM 528 C C . LEU A 1 70 ? 7.352 3.060 -4.231 1.00 95.38 70 LEU A C 1
ATOM 530 O O . LEU A 1 70 ? 6.551 2.567 -3.437 1.00 95.38 70 LEU A O 1
ATOM 534 N N . ASP A 1 71 ? 7.293 4.334 -4.606 1.00 92.50 71 ASP A N 1
ATOM 535 C CA . ASP A 1 71 ? 6.276 5.239 -4.069 1.00 92.50 71 ASP A CA 1
ATOM 536 C C . ASP A 1 71 ? 4.893 4.941 -4.651 1.00 92.50 71 ASP A C 1
ATOM 538 O O . ASP A 1 71 ? 3.908 4.942 -3.914 1.00 92.50 71 ASP A O 1
ATOM 542 N N . ALA A 1 72 ? 4.822 4.557 -5.927 1.00 91.88 72 ALA A N 1
ATOM 543 C CA . ALA A 1 72 ? 3.579 4.105 -6.541 1.00 91.88 72 ALA A CA 1
ATOM 544 C C . ALA A 1 72 ? 3.079 2.790 -5.910 1.00 91.88 72 ALA A C 1
ATOM 546 O O . ALA A 1 72 ? 1.917 2.689 -5.526 1.00 91.88 72 ALA A O 1
ATOM 547 N N . ALA A 1 73 ? 3.970 1.825 -5.666 1.00 94.62 73 ALA A N 1
ATOM 548 C CA . ALA A 1 73 ? 3.650 0.583 -4.962 1.00 94.62 73 ALA A CA 1
ATOM 549 C C . ALA A 1 73 ? 3.186 0.825 -3.512 1.00 94.62 73 ALA A C 1
ATOM 551 O O . ALA A 1 73 ? 2.287 0.144 -3.018 1.00 94.62 73 ALA A O 1
ATOM 552 N N . ARG A 1 74 ? 3.768 1.809 -2.812 1.00 93.81 74 ARG A N 1
ATOM 553 C CA . ARG A 1 74 ? 3.302 2.223 -1.476 1.00 93.81 74 ARG A CA 1
ATOM 554 C C . ARG A 1 74 ? 1.913 2.846 -1.537 1.00 93.81 74 ARG A C 1
ATOM 556 O O . ARG A 1 74 ? 1.086 2.508 -0.698 1.00 93.81 74 ARG A O 1
ATOM 563 N N . ALA A 1 75 ? 1.649 3.695 -2.528 1.00 93.00 75 ALA A N 1
ATOM 564 C CA . ALA A 1 75 ? 0.328 4.273 -2.740 1.00 93.00 75 ALA A CA 1
ATOM 565 C C . ALA A 1 75 ? -0.716 3.189 -3.058 1.00 93.00 75 ALA A C 1
ATOM 567 O O . ALA A 1 75 ? -1.794 3.199 -2.470 1.00 93.00 75 ALA A O 1
ATOM 568 N N . GLU A 1 76 ? -0.392 2.207 -3.908 1.00 93.44 76 GLU A N 1
ATOM 569 C CA . GLU A 1 76 ? -1.253 1.039 -4.149 1.00 93.44 76 GLU A CA 1
ATOM 570 C C . GLU A 1 76 ? -1.567 0.286 -2.847 1.00 93.44 76 GLU A C 1
ATOM 572 O O . GLU A 1 76 ? -2.723 -0.052 -2.582 1.00 93.44 76 GLU A O 1
ATOM 577 N N . LEU A 1 77 ? -0.555 0.031 -2.010 1.00 94.44 77 LEU A N 1
ATOM 578 C CA . LEU A 1 77 ? -0.746 -0.663 -0.737 1.00 94.44 77 LEU A CA 1
ATOM 579 C C . LEU A 1 77 ? -1.594 0.158 0.244 1.00 94.44 77 LEU A C 1
ATOM 581 O O . LEU A 1 77 ? -2.464 -0.402 0.908 1.00 94.44 77 LEU A O 1
ATOM 585 N N . ASP A 1 78 ? -1.378 1.471 0.303 1.00 95.12 78 ASP A N 1
ATOM 586 C CA . ASP A 1 78 ? -2.172 2.400 1.105 1.00 95.12 78 ASP A CA 1
ATOM 587 C C . ASP A 1 78 ? -3.648 2.403 0.658 1.00 95.12 78 ASP A C 1
ATOM 589 O O . ASP A 1 78 ? -4.544 2.372 1.504 1.00 95.12 78 ASP A O 1
ATOM 593 N N . GLN A 1 79 ? -3.923 2.355 -0.653 1.00 93.81 79 GLN A N 1
ATOM 594 C CA . GLN A 1 79 ? -5.287 2.234 -1.191 1.00 93.81 79 GLN A CA 1
ATOM 595 C C . GLN A 1 79 ? -5.947 0.917 -0.771 1.00 93.81 79 GLN A C 1
ATOM 597 O O . GLN A 1 79 ? -7.097 0.911 -0.326 1.00 93.81 79 GLN A O 1
ATOM 602 N N . VAL A 1 80 ? -5.222 -0.203 -0.878 1.00 95.12 80 VAL A N 1
ATOM 603 C CA . VAL A 1 80 ? -5.713 -1.520 -0.443 1.00 95.12 80 VAL A CA 1
ATOM 604 C C . VAL A 1 80 ? -5.980 -1.529 1.060 1.00 95.12 80 VAL A C 1
ATOM 606 O O . VAL A 1 80 ? -7.016 -2.032 1.498 1.00 95.12 80 VAL A O 1
ATOM 609 N N . GLU A 1 81 ? -5.085 -0.949 1.859 1.00 96.44 81 GLU A N 1
ATOM 610 C CA . GLU A 1 81 ? -5.259 -0.868 3.305 1.00 96.44 81 GLU A CA 1
ATOM 611 C C . GLU A 1 81 ? -6.486 -0.019 3.676 1.00 96.44 81 GLU A C 1
ATOM 613 O O . GLU A 1 81 ? -7.313 -0.460 4.477 1.00 96.44 81 GLU A O 1
ATOM 618 N N . ALA A 1 82 ? -6.666 1.151 3.056 1.00 96.50 82 ALA A N 1
ATOM 619 C CA . ALA A 1 82 ? -7.853 1.982 3.255 1.00 96.50 82 ALA A CA 1
ATOM 620 C C . ALA A 1 82 ? -9.141 1.229 2.883 1.00 96.50 82 ALA A C 1
ATOM 622 O O . ALA A 1 82 ? -10.091 1.205 3.670 1.00 96.50 82 ALA A O 1
ATOM 623 N N . ALA A 1 83 ? -9.161 0.559 1.726 1.00 95.12 83 ALA A N 1
ATOM 624 C CA . ALA A 1 83 ? -10.304 -0.230 1.275 1.00 95.12 83 ALA A CA 1
ATOM 625 C C . ALA A 1 83 ? -10.656 -1.356 2.261 1.00 95.12 83 ALA A C 1
ATOM 627 O O . ALA A 1 83 ? -11.829 -1.542 2.589 1.00 95.12 83 ALA A O 1
ATOM 628 N N . LEU A 1 84 ? -9.656 -2.069 2.791 1.00 96.38 84 LEU A N 1
ATOM 629 C CA . LEU A 1 84 ? -9.857 -3.101 3.811 1.00 96.38 84 LEU A CA 1
ATOM 630 C C . LEU A 1 84 ? -10.409 -2.523 5.116 1.00 96.38 84 LEU A C 1
ATOM 632 O O . LEU A 1 84 ? -11.313 -3.112 5.707 1.00 96.38 84 LEU A O 1
ATOM 636 N N . LEU A 1 85 ? -9.909 -1.368 5.562 1.00 95.38 85 LEU A N 1
ATOM 637 C CA . LEU A 1 85 ? -10.413 -0.704 6.764 1.00 95.38 85 LEU A CA 1
ATOM 638 C C . LEU A 1 85 ? -11.867 -0.263 6.588 1.00 95.38 85 LEU A C 1
ATOM 640 O O . LEU A 1 85 ? -12.686 -0.502 7.476 1.00 95.38 85 LEU A O 1
ATOM 644 N N . PHE A 1 86 ? -12.223 0.308 5.437 1.00 96.69 86 PHE A N 1
ATOM 645 C CA . PHE A 1 86 ? -13.612 0.646 5.135 1.00 96.69 86 PHE A CA 1
ATOM 646 C C . PHE A 1 86 ? -14.503 -0.596 5.049 1.00 96.69 86 PHE A C 1
ATOM 648 O O . PHE A 1 86 ? -15.582 -0.601 5.641 1.00 96.69 86 PHE A O 1
ATOM 655 N N . ALA A 1 87 ? -14.045 -1.669 4.401 1.00 95.44 87 ALA A N 1
ATOM 656 C CA . ALA A 1 87 ? -14.778 -2.930 4.328 1.00 95.44 87 ALA A CA 1
ATOM 657 C C . ALA A 1 87 ? -14.997 -3.550 5.718 1.00 95.44 87 ALA A C 1
ATOM 659 O O . ALA A 1 87 ? -16.110 -3.962 6.038 1.00 95.44 87 ALA A O 1
ATOM 660 N N . ALA A 1 88 ? -13.979 -3.545 6.584 1.00 94.94 88 ALA A N 1
ATOM 661 C CA . ALA A 1 88 ? -14.093 -4.005 7.967 1.00 94.94 88 ALA A CA 1
ATOM 662 C C . ALA A 1 88 ? -15.139 -3.193 8.747 1.00 94.94 88 ALA A C 1
ATOM 664 O O . ALA A 1 88 ? -15.960 -3.755 9.475 1.00 94.94 88 ALA A O 1
ATOM 665 N N . ARG A 1 89 ? -15.155 -1.867 8.562 1.00 96.69 89 ARG A N 1
ATOM 666 C CA . ARG A 1 89 ? -16.149 -0.984 9.186 1.00 96.69 89 ARG A CA 1
ATOM 667 C C . ARG A 1 89 ? -17.558 -1.231 8.647 1.00 96.69 89 ARG A C 1
ATOM 669 O O . ARG A 1 89 ? -18.486 -1.295 9.449 1.00 96.69 89 ARG A O 1
ATOM 676 N N . ALA A 1 90 ? -17.714 -1.424 7.339 1.00 96.06 90 ALA A N 1
ATOM 677 C CA . ALA A 1 90 ? -18.990 -1.772 6.711 1.00 96.06 90 ALA A CA 1
ATOM 678 C C . ALA A 1 90 ? -19.508 -3.147 7.170 1.00 96.06 90 ALA A C 1
ATOM 680 O O . ALA A 1 90 ? -20.707 -3.324 7.360 1.00 96.06 90 ALA A O 1
ATOM 681 N N . ALA A 1 91 ? -18.603 -4.091 7.439 1.00 95.38 91 ALA A N 1
ATOM 682 C CA . ALA A 1 91 ? -18.910 -5.393 8.029 1.00 95.38 91 ALA A CA 1
ATOM 683 C C . ALA A 1 91 ? -19.202 -5.339 9.546 1.00 95.38 91 ALA A C 1
ATOM 685 O O . ALA A 1 91 ? -19.410 -6.376 10.173 1.00 95.38 91 ALA A O 1
ATOM 686 N N . GLY A 1 92 ? -19.208 -4.150 10.160 1.00 97.19 92 GLY A N 1
ATOM 687 C CA . GLY A 1 92 ? -19.545 -3.954 11.571 1.00 97.19 92 GLY A CA 1
ATOM 688 C C . GLY A 1 92 ? -18.387 -4.143 12.558 1.00 97.19 92 GLY A C 1
ATOM 689 O O . GLY A 1 92 ? -18.609 -4.021 13.763 1.00 97.19 92 GLY A O 1
ATOM 690 N N . MET A 1 93 ? -17.149 -4.383 12.104 1.00 97.19 93 MET A N 1
ATOM 691 C CA . MET A 1 93 ? -16.000 -4.501 13.013 1.00 97.19 93 MET A CA 1
ATOM 692 C C . MET A 1 93 ? -15.732 -3.179 13.723 1.00 97.19 93 MET A C 1
ATOM 694 O O . MET A 1 93 ? -15.503 -2.155 13.083 1.00 97.19 93 MET A O 1
ATOM 698 N N . THR A 1 94 ? -15.701 -3.195 15.051 1.00 97.69 94 THR A N 1
ATOM 699 C CA . THR A 1 94 ? -15.398 -2.027 15.887 1.00 97.69 94 THR A CA 1
ATOM 700 C C . THR A 1 94 ? -13.918 -1.633 15.812 1.00 97.69 94 THR A C 1
ATOM 702 O O . THR A 1 94 ? -13.052 -2.457 15.522 1.00 97.69 94 THR A O 1
ATOM 705 N N . TRP A 1 95 ? -13.592 -0.374 16.121 1.00 97.12 95 TRP A N 1
ATOM 706 C CA . TRP A 1 95 ? -12.199 0.095 16.148 1.00 97.12 95 TRP A CA 1
ATOM 707 C C . TRP A 1 95 ? -11.267 -0.703 17.079 1.00 97.12 95 TRP A C 1
ATOM 709 O O . TRP A 1 95 ? -10.131 -0.946 16.676 1.00 97.12 95 TRP A O 1
ATOM 719 N N . PRO A 1 96 ? -11.695 -1.170 18.270 1.00 97.81 96 PRO A N 1
ATOM 720 C CA . PRO A 1 96 ? -10.901 -2.105 19.068 1.00 97.81 96 PRO A CA 1
ATOM 721 C C . PRO A 1 96 ? -10.598 -3.428 18.348 1.00 97.81 96 PRO A C 1
ATOM 723 O O . PRO A 1 96 ? -9.464 -3.892 18.388 1.00 97.81 96 PRO A O 1
ATOM 726 N N . GLN A 1 97 ? -11.573 -4.020 17.648 1.00 94.81 97 GLN A N 1
ATOM 727 C CA . GLN A 1 97 ? -11.361 -5.260 16.884 1.00 94.81 97 GLN A CA 1
ATOM 728 C C . GLN A 1 97 ? -10.401 -5.045 15.709 1.00 94.81 97 GLN A C 1
ATOM 730 O O . GLN A 1 97 ? -9.531 -5.877 15.463 1.00 94.81 97 GLN A O 1
ATOM 735 N N . VAL A 1 98 ? -10.516 -3.905 15.022 1.00 95.44 98 VAL A N 1
ATOM 736 C CA . VAL A 1 98 ? -9.568 -3.498 13.975 1.00 95.44 98 VAL A CA 1
ATOM 737 C C . VAL A 1 98 ? -8.164 -3.307 14.556 1.00 95.44 98 VAL A C 1
ATOM 739 O O . VAL A 1 98 ? -7.198 -3.787 13.974 1.00 95.44 98 VAL A O 1
ATOM 742 N N . ALA A 1 99 ? -8.031 -2.662 15.718 1.00 95.75 99 ALA A N 1
ATOM 743 C CA . ALA A 1 99 ? -6.738 -2.482 16.375 1.00 95.75 99 ALA A CA 1
ATOM 744 C C . ALA A 1 99 ? -6.064 -3.822 16.695 1.00 95.75 99 ALA A C 1
ATOM 746 O O . ALA A 1 99 ? -4.892 -3.993 16.373 1.00 95.75 99 ALA A O 1
ATOM 747 N N . VAL A 1 100 ? -6.812 -4.790 17.235 1.00 95.75 100 VAL A N 1
ATOM 748 C CA . VAL A 1 100 ? -6.308 -6.151 17.479 1.00 95.75 100 VAL A CA 1
ATOM 749 C C . VAL A 1 100 ? -5.853 -6.817 16.176 1.00 95.75 100 VAL A C 1
ATOM 751 O O . VAL A 1 100 ? -4.751 -7.356 16.131 1.00 95.75 100 VAL A O 1
ATOM 754 N N . ALA A 1 101 ? -6.648 -6.733 15.102 1.00 94.19 101 ALA A N 1
ATOM 755 C CA . ALA A 1 101 ? -6.297 -7.314 13.801 1.00 94.19 101 ALA A CA 1
ATOM 756 C C . ALA A 1 101 ? -5.033 -6.691 13.176 1.00 94.19 101 ALA A C 1
ATOM 758 O O . ALA A 1 101 ? -4.275 -7.380 12.500 1.00 94.19 101 ALA A O 1
ATOM 759 N N . LEU A 1 102 ? -4.788 -5.402 13.427 1.00 93.56 102 LEU A N 1
ATOM 760 C CA . LEU A 1 102 ? -3.593 -4.678 12.978 1.00 93.56 102 LEU A CA 1
ATOM 761 C C . LEU A 1 102 ? -2.397 -4.795 13.943 1.00 93.56 102 LEU A C 1
ATOM 763 O O . LEU A 1 102 ? -1.345 -4.220 13.666 1.00 93.56 102 LEU A O 1
ATOM 767 N N . GLY A 1 103 ? -2.548 -5.473 15.086 1.00 95.19 103 GLY A N 1
ATOM 768 C CA . GLY A 1 103 ? -1.511 -5.554 16.122 1.00 95.19 103 GLY A CA 1
ATOM 769 C C . GLY A 1 103 ? -1.229 -4.225 16.838 1.00 95.19 103 GLY A C 1
ATOM 770 O O . GLY A 1 103 ? -0.113 -3.992 17.297 1.00 95.19 103 GLY A O 1
ATOM 771 N N . LEU A 1 104 ? -2.213 -3.325 16.913 1.00 95.88 104 LEU A N 1
ATOM 772 C CA . LEU A 1 104 ? -2.102 -2.012 17.551 1.00 95.88 104 LEU A CA 1
ATOM 773 C C . LEU A 1 104 ? -2.604 -2.048 19.000 1.00 95.88 104 LEU A C 1
ATOM 775 O O . LEU A 1 104 ? -3.572 -2.731 19.326 1.00 95.88 104 LEU A O 1
ATOM 779 N N . GLY A 1 105 ? -1.991 -1.235 19.863 1.00 94.62 105 GLY A N 1
ATOM 780 C CA . GLY A 1 105 ? -2.320 -1.194 21.294 1.00 94.62 105 GLY A CA 1
ATOM 781 C C . GLY A 1 105 ? -3.641 -0.502 21.650 1.00 94.62 105 GLY A C 1
ATOM 782 O O . GLY A 1 105 ? -4.046 -0.538 22.808 1.00 94.62 105 GLY A O 1
ATOM 783 N N . SER A 1 106 ? -4.313 0.163 20.702 1.00 96.44 106 SER A N 1
ATOM 784 C CA . SER A 1 106 ? -5.569 0.865 20.981 1.00 96.44 106 SER A CA 1
ATOM 785 C C . SER A 1 106 ? -6.414 1.138 19.735 1.00 96.44 106 SER A C 1
ATOM 787 O O . SER A 1 106 ? -5.912 1.239 18.614 1.00 96.44 106 SER A O 1
ATOM 789 N N . ALA A 1 107 ? -7.717 1.343 19.951 1.00 96.38 107 ALA A N 1
ATOM 790 C CA . ALA A 1 107 ? -8.659 1.786 18.922 1.00 96.38 107 ALA A CA 1
ATOM 791 C C . ALA A 1 107 ? -8.263 3.137 18.297 1.00 96.38 107 ALA A C 1
ATOM 793 O O . ALA A 1 107 ? -8.383 3.325 17.087 1.00 96.38 107 ALA A O 1
ATOM 794 N N . GLN A 1 108 ? -7.744 4.062 19.110 1.00 97.88 108 GLN A N 1
ATOM 795 C CA . GLN A 1 108 ? -7.269 5.364 18.641 1.00 97.88 108 GLN A CA 1
ATOM 796 C C . GLN A 1 108 ? -6.073 5.215 17.693 1.00 97.88 108 GLN A C 1
ATOM 798 O O . GLN A 1 108 ? -6.013 5.906 16.679 1.00 97.88 108 GLN A O 1
ATOM 803 N N . ALA A 1 109 ? -5.153 4.283 17.965 1.00 97.62 109 ALA A N 1
ATOM 804 C CA . ALA A 1 109 ? -4.029 4.013 17.072 1.00 97.62 109 ALA A CA 1
ATOM 805 C C . ALA A 1 109 ? -4.498 3.518 15.692 1.00 97.62 109 ALA A C 1
ATOM 807 O O . ALA A 1 109 ? -3.922 3.910 14.676 1.00 97.62 109 ALA A O 1
ATOM 808 N N . ALA A 1 110 ? -5.568 2.714 15.641 1.00 96.69 110 ALA A N 1
ATOM 809 C CA . ALA A 1 110 ? -6.172 2.273 14.383 1.00 96.69 110 ALA A CA 1
ATOM 810 C C . ALA A 1 110 ? -6.803 3.439 13.604 1.00 96.69 110 ALA A C 1
ATOM 812 O O . ALA A 1 110 ? -6.546 3.594 12.412 1.00 96.69 110 ALA A O 1
ATOM 813 N N . GLN A 1 111 ? -7.561 4.308 14.280 1.00 96.75 111 GLN A N 1
ATOM 814 C CA . GLN A 1 111 ? -8.149 5.506 13.663 1.00 96.75 111 GLN A CA 1
ATOM 815 C C . GLN A 1 111 ? -7.076 6.466 13.135 1.00 96.75 111 GLN A C 1
ATOM 817 O O . GLN A 1 111 ? -7.154 6.935 12.004 1.00 96.75 111 GLN A O 1
ATOM 822 N N . GLN A 1 112 ? -6.032 6.721 13.927 1.00 97.56 112 GLN A N 1
ATOM 823 C CA . GLN A 1 112 ? -4.905 7.553 13.506 1.00 97.56 112 GLN A CA 1
ATOM 824 C C . GLN A 1 112 ? -4.172 6.957 12.305 1.00 97.56 112 GLN A C 1
ATOM 826 O O . GLN A 1 112 ? -3.727 7.697 11.432 1.00 97.56 112 GLN A O 1
ATOM 831 N N . ARG A 1 113 ? -4.032 5.628 12.248 1.00 96.38 113 ARG A N 1
ATOM 832 C CA . ARG A 1 113 ? -3.440 4.946 11.098 1.00 96.38 113 ARG A CA 1
ATOM 833 C C . ARG A 1 113 ? -4.268 5.167 9.834 1.00 96.38 113 ARG A C 1
ATOM 835 O O . ARG A 1 113 ? -3.674 5.557 8.833 1.00 96.38 113 ARG A O 1
ATOM 842 N N . LEU A 1 114 ? -5.596 5.018 9.904 1.00 95.69 114 LEU A N 1
ATOM 843 C CA . LEU A 1 114 ? -6.483 5.347 8.783 1.00 95.69 114 LEU A CA 1
ATOM 844 C C . LEU A 1 114 ? -6.306 6.807 8.348 1.00 95.69 114 LEU A C 1
ATOM 846 O O . LEU A 1 114 ? -6.061 7.054 7.175 1.00 95.69 114 LEU A O 1
ATOM 850 N N . ASN A 1 115 ? -6.342 7.761 9.282 1.00 96.12 115 ASN A N 1
ATOM 851 C CA . ASN A 1 115 ? -6.167 9.179 8.952 1.00 96.12 115 ASN A CA 1
ATOM 852 C C . ASN A 1 115 ? -4.834 9.437 8.237 1.00 96.12 115 ASN A C 1
ATOM 854 O O . ASN A 1 115 ? -4.812 10.103 7.209 1.00 96.12 115 ASN A O 1
ATOM 858 N N . ARG A 1 116 ? -3.729 8.854 8.724 1.00 95.75 116 ARG A N 1
ATOM 859 C CA . ARG A 1 116 ? -2.419 8.981 8.065 1.00 95.75 116 ARG A CA 1
ATOM 860 C C . ARG A 1 116 ? -2.407 8.392 6.656 1.00 95.75 116 ARG A C 1
ATOM 862 O O . ARG A 1 116 ? -1.690 8.916 5.815 1.00 95.75 116 ARG A O 1
ATOM 869 N N . ILE A 1 117 ? -3.109 7.283 6.423 1.00 95.69 117 ILE A N 1
ATOM 870 C CA . ILE A 1 117 ? -3.231 6.675 5.089 1.00 95.69 117 ILE A CA 1
ATOM 871 C C . ILE A 1 117 ? -3.993 7.622 4.165 1.00 95.69 117 ILE A C 1
ATOM 873 O O . ILE A 1 117 ? -3.489 7.949 3.099 1.00 95.69 117 ILE A O 1
ATOM 877 N N . LEU A 1 118 ? -5.147 8.130 4.602 1.00 93.69 118 LEU A N 1
ATOM 878 C CA . LEU A 1 118 ? -5.959 9.048 3.801 1.00 93.69 118 LEU A CA 1
ATOM 879 C C . LEU A 1 118 ? -5.191 10.325 3.442 1.00 93.69 118 LEU A C 1
ATOM 881 O O . LEU A 1 118 ? -5.181 10.704 2.280 1.00 93.69 118 LEU A O 1
ATOM 885 N N . THR A 1 119 ? -4.454 10.920 4.386 1.00 92.69 119 THR A N 1
ATOM 886 C CA . THR A 1 119 ? -3.593 12.081 4.099 1.00 92.69 119 THR A CA 1
ATOM 887 C C . THR A 1 119 ? -2.512 11.778 3.059 1.00 92.69 119 THR A C 1
ATOM 889 O O . THR A 1 119 ? -2.170 12.646 2.265 1.00 92.69 119 THR A O 1
ATOM 892 N N . ARG A 1 120 ? -1.951 10.561 3.041 1.00 89.19 120 ARG A N 1
ATOM 893 C CA . ARG A 1 120 ? -0.961 10.179 2.020 1.00 89.19 120 ARG A CA 1
ATOM 894 C C . ARG A 1 120 ? -1.590 9.952 0.649 1.00 89.19 120 ARG A C 1
ATOM 896 O O . ARG A 1 120 ? -0.942 10.243 -0.348 1.00 89.19 120 ARG A O 1
ATOM 903 N N . LEU A 1 121 ? -2.816 9.434 0.609 1.00 89.06 121 LEU A N 1
ATOM 904 C CA . LEU A 1 121 ? -3.545 9.191 -0.635 1.00 89.06 121 LEU A CA 1
ATOM 905 C C . LEU A 1 121 ? -4.053 10.477 -1.293 1.00 89.06 121 LEU A C 1
ATOM 907 O O . LEU A 1 121 ? -4.156 10.510 -2.513 1.00 89.06 121 LEU A O 1
ATOM 911 N N . ASP A 1 122 ? -4.342 11.509 -0.500 1.00 85.31 122 ASP A N 1
ATOM 912 C CA . ASP A 1 122 ? -4.814 12.811 -0.989 1.00 85.31 122 ASP A CA 1
ATOM 913 C C . ASP A 1 122 ? -3.718 13.576 -1.762 1.00 85.31 122 ASP A C 1
ATOM 915 O O . ASP A 1 122 ? -3.991 14.267 -2.739 1.00 85.31 122 ASP A O 1
ATOM 919 N N . GLY A 1 123 ? -2.447 13.377 -1.387 1.00 67.69 123 GLY A N 1
ATOM 920 C CA . GLY A 1 123 ? -1.290 13.994 -2.042 1.00 67.69 123 GLY A CA 1
ATOM 921 C C . GLY A 1 123 ? -1.254 15.536 -1.947 1.00 67.69 123 GLY A C 1
ATOM 922 O O . GLY A 1 123 ? -2.220 16.182 -1.554 1.00 67.69 123 GLY A O 1
ATOM 923 N N . PRO A 1 124 ? -0.128 16.186 -2.289 1.00 53.22 124 PRO A N 1
ATOM 924 C CA . PRO A 1 124 ? 0.010 17.648 -2.230 1.00 53.22 124 PRO A CA 1
ATOM 925 C C . PRO A 1 124 ? -0.648 18.403 -3.414 1.00 53.22 124 PRO A C 1
ATOM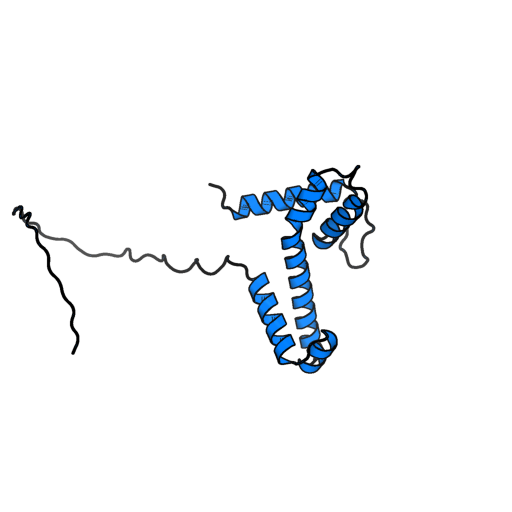 927 O O . PRO A 1 124 ? -0.123 19.424 -3.846 1.00 53.22 124 PRO A O 1
ATOM 930 N N . GLY A 1 125 ? -1.765 17.919 -3.973 1.00 53.28 125 GLY A N 1
ATOM 931 C CA . GLY A 1 125 ? -2.248 18.322 -5.309 1.00 53.28 125 GLY A CA 1
ATOM 932 C C . GLY A 1 125 ? -3.624 18.995 -5.415 1.00 53.28 125 GLY A C 1
ATOM 933 O O . GLY A 1 125 ? -4.062 19.248 -6.538 1.00 53.28 125 GLY A O 1
ATOM 934 N N . ASP A 1 126 ? -4.313 19.283 -4.306 1.00 50.62 126 ASP A N 1
ATOM 935 C CA . ASP A 1 126 ? -5.714 19.752 -4.365 1.00 50.62 126 ASP A CA 1
ATOM 936 C C . ASP A 1 126 ? -6.031 20.985 -3.496 1.00 50.62 126 ASP A C 1
ATOM 938 O O . ASP A 1 126 ? -7.191 21.325 -3.300 1.00 50.62 126 ASP A O 1
ATOM 942 N N . GLY A 1 127 ? -5.008 21.684 -2.988 1.00 49.84 127 GLY A N 1
ATOM 943 C CA . GLY A 1 127 ? -5.178 22.841 -2.092 1.00 49.84 127 GLY A CA 1
ATOM 944 C C . GLY A 1 127 ? -5.086 24.232 -2.733 1.00 49.84 127 GLY A C 1
ATOM 945 O O . GLY A 1 127 ? -5.268 25.209 -2.018 1.00 49.84 127 GLY A O 1
ATOM 946 N N . ASP A 1 128 ? -4.787 24.339 -4.033 1.00 49.78 128 ASP A N 1
ATOM 947 C CA . ASP A 1 128 ? -4.421 25.616 -4.687 1.00 49.78 128 ASP A CA 1
ATOM 948 C C . ASP A 1 128 ? -5.327 25.978 -5.886 1.00 49.78 128 ASP A C 1
ATOM 950 O O . ASP A 1 128 ? -4.896 26.616 -6.842 1.00 49.78 128 ASP A O 1
ATOM 954 N N . ARG A 1 129 ? -6.592 25.524 -5.889 1.00 53.03 129 ARG A N 1
ATOM 955 C CA . ARG A 1 129 ? -7.567 25.818 -6.966 1.00 53.03 129 ARG A CA 1
ATOM 956 C C . ARG A 1 129 ? -8.686 26.795 -6.585 1.00 53.03 129 ARG A C 1
ATOM 958 O O . ARG A 1 129 ? -9.694 26.805 -7.276 1.00 53.03 129 ARG A O 1
ATOM 965 N N . ASP A 1 130 ? -8.509 27.633 -5.564 1.00 49.88 130 ASP A N 1
ATOM 966 C CA . ASP A 1 130 ? -9.514 28.638 -5.174 1.00 49.88 130 ASP A CA 1
ATOM 967 C C . ASP A 1 130 ? -8.872 29.979 -4.758 1.00 49.88 130 ASP A C 1
ATOM 969 O O . ASP A 1 130 ? -8.834 30.296 -3.576 1.00 49.88 130 ASP A O 1
ATOM 973 N N . GLU A 1 131 ? -8.383 30.786 -5.712 1.00 54.88 131 GLU A N 1
ATOM 974 C CA . GLU A 1 131 ? -8.355 32.262 -5.581 1.00 54.88 131 GLU A CA 1
ATOM 975 C C . GLU A 1 131 ? -8.017 32.960 -6.917 1.00 54.88 131 GLU A C 1
ATOM 977 O O . GLU A 1 131 ? -6.971 33.574 -7.072 1.00 54.88 131 GLU A O 1
ATOM 982 N N . ASP A 1 132 ? -8.892 32.865 -7.925 1.00 49.22 132 ASP A N 1
ATOM 983 C CA . ASP A 1 132 ? -8.906 33.865 -9.011 1.00 49.22 132 ASP A CA 1
ATOM 984 C C . ASP A 1 132 ? -10.249 33.845 -9.762 1.00 49.22 132 ASP A C 1
ATOM 986 O O . ASP A 1 132 ? -10.375 33.416 -10.909 1.00 49.22 132 ASP A O 1
ATOM 990 N N . THR A 1 133 ? -11.306 34.305 -9.091 1.00 53.53 133 THR A N 1
ATOM 991 C CA . THR A 1 133 ? -12.526 34.750 -9.777 1.00 53.53 133 THR A CA 1
ATOM 992 C C . THR A 1 133 ? -12.620 36.267 -9.711 1.00 53.53 133 THR A C 1
ATOM 994 O O . THR A 1 133 ? -13.127 36.839 -8.749 1.00 53.53 133 THR A O 1
ATOM 997 N N . ASP A 1 134 ? -12.104 36.889 -10.770 1.00 49.22 134 ASP A N 1
ATOM 998 C CA . ASP A 1 134 ? -12.660 38.052 -11.463 1.00 49.22 134 ASP A CA 1
ATOM 999 C C . ASP A 1 134 ? -13.324 39.143 -10.603 1.00 49.22 134 ASP A C 1
ATOM 1001 O O . ASP A 1 134 ? -14.543 39.306 -10.548 1.00 49.22 134 ASP A O 1
ATOM 1005 N N . GLY A 1 135 ? -12.485 40.023 -10.058 1.00 45.25 135 GLY A N 1
ATOM 1006 C CA . GLY A 1 135 ? -12.859 41.373 -9.629 1.00 45.25 135 GLY A CA 1
ATOM 1007 C C . GLY A 1 135 ? -12.809 42.416 -10.755 1.00 45.25 135 GLY A C 1
ATOM 1008 O O . GLY A 1 135 ? -12.506 43.579 -10.488 1.00 45.25 135 GLY A O 1
ATOM 1009 N N . ARG A 1 136 ? -13.053 42.049 -12.025 1.00 45.47 136 ARG A N 1
ATOM 1010 C CA . ARG A 1 136 ? -13.086 43.011 -13.143 1.00 45.47 136 ARG A CA 1
ATOM 1011 C C . ARG A 1 136 ? -14.517 43.428 -13.479 1.00 45.47 136 ARG A C 1
ATOM 1013 O O . ARG A 1 136 ? -15.069 43.045 -14.505 1.00 45.47 136 ARG A O 1
ATOM 1020 N N . ALA A 1 137 ? -15.079 44.305 -12.651 1.00 48.28 137 ALA A N 1
ATOM 1021 C CA . ALA A 1 137 ? -16.209 45.142 -13.041 1.00 48.28 137 ALA A CA 1
ATOM 1022 C C . ALA A 1 137 ? -16.047 46.581 -12.518 1.00 48.28 137 ALA A C 1
ATOM 1024 O O . ALA A 1 137 ? -16.131 46.844 -11.326 1.00 48.28 137 ALA A O 1
ATOM 1025 N N . SER A 1 138 ? -15.852 47.492 -13.475 1.00 49.53 138 SER A N 1
ATOM 1026 C CA . SER A 1 138 ? -16.511 48.803 -13.579 1.00 49.53 138 SER A CA 1
ATOM 1027 C C . SER A 1 138 ? -16.407 49.821 -12.430 1.00 49.53 138 SER A C 1
ATOM 1029 O O . SER A 1 138 ? -17.176 49.782 -11.479 1.00 49.53 138 SER A O 1
ATOM 1031 N N . ASN A 1 139 ? -15.565 50.842 -12.630 1.00 46.91 139 ASN A N 1
ATOM 1032 C CA . ASN A 1 139 ? -15.843 52.281 -12.426 1.00 46.91 139 ASN A CA 1
ATOM 1033 C C . ASN A 1 139 ? -14.562 53.066 -12.773 1.00 46.91 139 ASN A C 1
ATOM 1035 O O . ASN A 1 139 ? -13.469 52.559 -12.568 1.00 46.91 139 ASN A O 1
ATOM 1039 N N . SER A 1 140 ? -14.540 54.291 -13.282 1.00 44.31 140 SER A N 1
ATOM 1040 C CA . SER A 1 140 ? -15.537 55.257 -13.740 1.00 44.31 140 SER A CA 1
ATOM 1041 C C . SER A 1 140 ? -14.741 56.404 -14.382 1.00 44.31 140 SER A C 1
ATOM 1043 O O . SER A 1 140 ? -13.574 56.620 -14.059 1.00 44.31 140 SER A O 1
ATOM 1045 N N . ALA A 1 141 ? -15.382 57.138 -15.283 1.00 41.16 141 ALA A N 1
ATOM 1046 C CA . ALA A 1 141 ? -14.874 58.338 -15.931 1.00 41.16 141 ALA A CA 1
ATOM 1047 C C . ALA A 1 141 ? -14.322 59.416 -14.973 1.00 41.16 141 ALA A C 1
ATOM 1049 O O . ALA A 1 141 ? -14.836 59.593 -13.872 1.00 41.16 141 ALA A O 1
ATOM 1050 N N . GLY A 1 142 ? -13.419 60.251 -15.500 1.00 36.66 142 GLY A N 1
ATOM 1051 C CA . GLY A 1 142 ? -13.516 61.697 -15.291 1.00 36.66 142 GLY A CA 1
ATOM 1052 C C . GLY A 1 142 ? -12.308 62.408 -14.679 1.00 36.66 142 GLY A C 1
ATOM 1053 O O . GLY A 1 142 ? -11.938 62.155 -13.543 1.00 36.66 142 GLY A O 1
ATOM 1054 N N . ALA A 1 143 ? -11.855 63.419 -15.428 1.00 41.22 143 ALA A N 1
ATOM 1055 C CA . ALA A 1 143 ? -11.114 64.611 -15.009 1.00 41.22 143 ALA A CA 1
ATOM 1056 C C . ALA A 1 143 ? -9.623 64.455 -14.660 1.00 41.22 143 ALA A C 1
ATOM 1058 O O . ALA A 1 143 ? -9.213 63.667 -13.818 1.00 41.22 143 ALA A O 1
ATOM 1059 N N . GLY A 1 144 ? -8.811 65.262 -15.346 1.00 39.19 144 GLY A N 1
ATOM 1060 C CA . GLY A 1 144 ? -7.374 65.347 -15.133 1.00 39.19 144 GLY A CA 1
ATOM 1061 C C . GLY A 1 144 ? -6.972 66.418 -14.131 1.00 39.19 144 GLY A C 1
ATOM 1062 O O . GLY A 1 144 ? -7.813 67.139 -13.614 1.00 39.19 144 GLY A 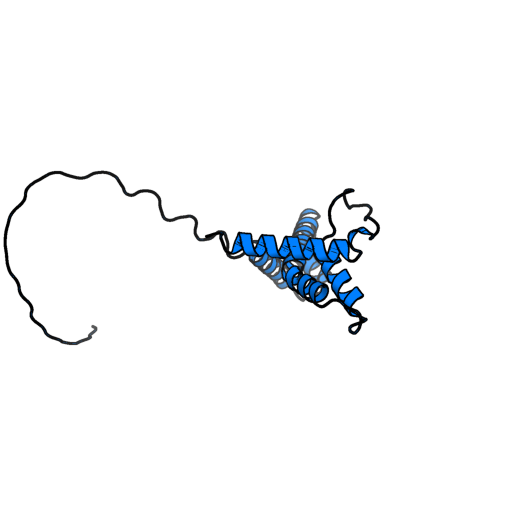O 1
ATOM 1063 N N . ASN A 1 145 ? -5.668 66.547 -13.917 1.00 39.31 145 ASN A N 1
ATOM 1064 C CA . ASN A 1 145 ? -4.947 67.808 -14.032 1.00 39.31 145 ASN A CA 1
ATOM 1065 C C . ASN A 1 145 ? -3.441 67.526 -13.996 1.00 39.31 145 ASN A C 1
ATOM 1067 O O . ASN A 1 145 ? -2.987 66.495 -13.503 1.00 39.31 145 ASN A O 1
ATOM 1071 N N . SER A 1 146 ? -2.722 68.469 -14.577 1.00 42.12 146 SER A N 1
ATOM 1072 C CA . SER A 1 146 ? -1.290 68.590 -14.747 1.00 42.12 146 SER A CA 1
ATOM 1073 C C . SER A 1 146 ? -0.473 68.721 -13.456 1.00 42.12 146 SER A C 1
ATOM 1075 O O . SER A 1 146 ? -0.996 69.033 -12.390 1.00 42.12 146 SER A O 1
ATOM 1077 N N . ASP A 1 147 ? 0.838 68.579 -13.674 1.00 38.41 147 ASP A N 1
ATOM 1078 C CA . ASP A 1 147 ? 1.953 69.244 -12.994 1.00 38.41 147 ASP A CA 1
ATOM 1079 C C . ASP A 1 147 ? 2.197 68.984 -11.507 1.00 38.41 147 ASP A C 1
ATOM 1081 O O . ASP A 1 147 ? 1.344 69.169 -10.647 1.00 38.41 147 ASP A O 1
ATOM 1085 N N . GLY A 1 148 ? 3.469 68.722 -11.197 1.00 39.31 148 GLY A N 1
ATOM 1086 C CA . GLY A 1 148 ? 4.015 69.135 -9.911 1.00 39.31 148 GLY A CA 1
ATOM 1087 C C . GLY A 1 148 ? 4.946 68.141 -9.244 1.00 39.31 148 GLY A C 1
ATOM 1088 O O . GLY A 1 148 ? 4.533 67.294 -8.468 1.00 39.31 148 GLY A O 1
ATOM 1089 N N . GLU A 1 149 ? 6.231 68.414 -9.431 1.00 45.41 149 GLU A N 1
ATOM 1090 C CA . GLU A 1 149 ? 7.165 68.525 -8.313 1.00 45.41 149 GLU A CA 1
ATOM 1091 C C . GLU A 1 149 ? 7.863 67.252 -7.812 1.00 45.41 149 GLU A C 1
ATOM 1093 O O . GLU A 1 149 ? 7.437 66.492 -6.944 1.00 45.41 149 GLU A O 1
ATOM 1098 N N . ALA A 1 150 ? 9.086 67.136 -8.321 1.00 45.84 150 ALA A N 1
ATOM 1099 C CA . ALA A 1 150 ? 10.207 66.499 -7.672 1.00 45.84 150 ALA A CA 1
ATOM 1100 C C . ALA A 1 150 ? 10.353 66.918 -6.202 1.00 45.84 150 ALA A C 1
ATOM 1102 O O . ALA A 1 150 ? 10.646 68.075 -5.919 1.00 45.84 150 ALA A O 1
ATOM 1103 N N . ARG A 1 151 ? 10.346 65.946 -5.284 1.00 51.66 151 ARG A N 1
ATOM 1104 C CA . ARG A 1 151 ? 11.093 66.033 -4.020 1.00 51.66 151 ARG A CA 1
ATOM 1105 C C . ARG A 1 151 ? 11.719 64.687 -3.674 1.00 51.66 151 ARG A C 1
ATOM 1107 O O . ARG A 1 151 ? 11.113 63.817 -3.063 1.00 51.66 151 ARG A O 1
ATOM 1114 N N . ARG A 1 152 ? 12.994 64.551 -4.049 1.00 44.91 152 ARG A N 1
ATOM 1115 C CA . ARG A 1 152 ? 13.939 63.646 -3.390 1.00 44.91 152 ARG A CA 1
ATOM 1116 C C . ARG A 1 152 ? 14.345 64.285 -2.057 1.00 44.91 152 ARG A C 1
ATOM 1118 O O . ARG A 1 152 ? 14.983 65.331 -2.047 1.00 44.91 152 ARG A O 1
ATOM 1125 N N . SER A 1 153 ? 13.995 63.652 -0.946 1.00 45.56 153 SER A N 1
ATOM 1126 C CA . SER A 1 153 ? 14.692 63.758 0.344 1.00 45.56 153 SER A CA 1
ATOM 1127 C C . SER A 1 153 ? 14.264 62.535 1.152 1.00 45.56 153 SER A C 1
ATOM 1129 O O . SER A 1 153 ? 13.087 62.358 1.427 1.00 45.56 153 SER A O 1
ATOM 1131 N N . SER A 1 154 ? 15.116 61.523 1.291 1.00 42.47 154 SER A N 1
ATOM 1132 C CA . SER A 1 154 ? 16.097 61.428 2.376 1.00 42.47 154 SER A CA 1
ATOM 1133 C C . SER A 1 154 ? 15.473 61.618 3.759 1.00 42.47 154 SER A C 1
ATOM 1135 O O . SER A 1 154 ? 15.141 62.737 4.137 1.00 42.47 154 SER A O 1
ATOM 1137 N N . LYS A 1 155 ? 15.512 60.534 4.549 1.00 49.38 155 LYS A N 1
ATOM 1138 C CA . LYS A 1 155 ? 16.169 60.454 5.873 1.00 49.38 155 LYS A CA 1
ATOM 1139 C C . LYS A 1 155 ? 15.296 59.818 6.966 1.00 49.38 155 LYS A C 1
ATOM 1141 O O . LYS A 1 155 ? 14.422 60.447 7.540 1.00 49.38 155 LYS A O 1
ATOM 1146 N N . SER A 1 156 ? 15.649 58.569 7.265 1.00 45.88 156 SER A N 1
ATOM 1147 C CA . SER A 1 156 ? 15.891 57.994 8.598 1.00 45.88 156 SER A CA 1
ATOM 1148 C C . SER A 1 156 ? 15.162 58.570 9.823 1.00 45.88 156 SER A C 1
ATOM 1150 O O . SER A 1 156 ? 15.454 59.696 10.236 1.00 45.88 156 SER A O 1
ATOM 1152 N N . ARG A 1 157 ? 14.415 57.696 10.520 1.00 53.59 157 ARG A N 1
ATOM 1153 C CA . ARG A 1 157 ? 14.547 57.297 11.953 1.00 53.59 157 ARG A CA 1
ATOM 1154 C C . ARG A 1 157 ? 13.313 56.443 12.344 1.00 53.59 157 ARG A C 1
ATOM 1156 O O . ARG A 1 157 ? 12.224 56.778 11.908 1.00 53.59 157 ARG A O 1
ATOM 1163 N N . HIS A 1 158 ? 13.453 55.227 12.904 1.00 44.31 158 HIS A N 1
ATOM 1164 C CA . HIS A 1 158 ? 13.565 54.925 14.360 1.00 44.31 158 HIS A CA 1
ATOM 1165 C C . HIS A 1 158 ? 12.419 55.594 15.159 1.00 44.31 158 HIS A C 1
ATOM 1167 O O . HIS A 1 158 ? 12.291 56.805 15.041 1.00 44.31 158 HIS A O 1
ATOM 1173 N N . LEU A 1 159 ? 11.554 54.964 15.969 1.00 48.97 159 LEU A N 1
ATOM 1174 C CA . LEU A 1 159 ? 11.547 53.762 16.832 1.00 48.97 159 LEU A CA 1
ATOM 1175 C C . LEU A 1 159 ? 10.065 53.329 17.065 1.00 48.97 159 LEU A C 1
ATOM 1177 O O . LEU A 1 159 ? 9.168 54.134 16.828 1.00 48.97 159 LEU A O 1
ATOM 1181 N N . GLU A 1 160 ? 9.739 52.067 17.385 1.00 43.81 160 GLU A N 1
ATOM 1182 C CA . GLU A 1 160 ? 9.390 51.582 18.754 1.00 43.81 160 GLU A CA 1
ATOM 1183 C C . GLU A 1 160 ? 8.801 52.670 19.680 1.00 43.81 160 GLU A C 1
ATOM 1185 O O . GLU A 1 160 ? 9.435 53.692 19.925 1.00 43.81 160 GLU A O 1
ATOM 1190 N N . THR A 1 161 ? 7.578 52.564 20.214 1.00 50.00 161 THR A N 1
ATOM 1191 C CA . THR A 1 161 ? 7.143 51.848 21.449 1.00 50.00 161 THR A CA 1
ATOM 1192 C C . THR A 1 161 ? 5.618 52.147 21.545 1.00 50.00 161 THR A C 1
ATOM 1194 O O . THR A 1 161 ? 5.225 53.250 21.184 1.00 50.00 161 THR A O 1
ATOM 1197 N N . GLY A 1 162 ? 4.656 51.264 21.835 1.00 53.50 162 GLY A N 1
ATOM 1198 C CA . GLY A 1 162 ? 4.480 50.446 23.035 1.00 53.50 162 GLY A CA 1
ATOM 1199 C C . GLY A 1 162 ? 3.868 51.274 24.181 1.00 53.50 162 GLY A C 1
ATOM 1200 O O . GLY A 1 162 ? 4.582 52.093 24.749 1.00 53.50 162 GLY A O 1
ATOM 1201 N N . GLY A 1 163 ? 2.597 51.017 24.537 1.00 42.44 163 GLY A N 1
ATOM 1202 C CA . GLY A 1 163 ? 1.965 51.468 25.795 1.00 42.44 163 GLY A CA 1
ATOM 1203 C C . GLY A 1 163 ? 0.906 52.549 25.662 1.00 42.44 163 GLY A C 1
ATOM 1204 O O . GLY A 1 163 ? 1.293 53.735 25.668 1.00 42.44 163 GLY A O 1
#